Protein AF-A0A839IWH6-F1 (afdb_monomer_lite)

Foldseek 3Di:
DLVLLVVLQVCLVVVPPCNVVSLVVLVCVQQDPDDDDPNSNVSSVVSVVSNQVSVAACWFWKWKAKPNDIDIDTDSGVDDDDDDDDDPDDMDMDMDTPDPDDDDDHDDDDDDDPPPPDDDDDDPDDDDDFDAAPVRHTDDPVDDDPPGHD

Sequence (150 aa):
DRNRAMALETMVLTKNSKTRELAETIAKDLSSNRWMSTQTTAYSLLAMAKLVNANGGKALHLNYTINGKTESITTKNAIAQRDLNIADGVNRLVLKNTKDNVVYVRFLNSGKLPLGKELAEQRGLSVSVQYKDLQGNTIDISKLMQGQDF

Radius of gyration: 23.61 Å; chains: 1; bounding box: 55×39×64 Å

pLDDT: mean 84.64, std 7.54, range [63.72, 93.75]

Secondary structure (DSSP, 8-state):
-HHHHHHHHHHHHHT-TTHHHHHHHHHHHHHSS----HHHHHHHHHHHHHHHHHH--PPEEEEEEETTEEEEEEESSS-------PPSS---EEEEE-SSS----------PPPTT------SS-------B-TTS-B--GGGPPTT---

Organism: NCBI:txid2760088

Structure (mmCIF, N/CA/C/O backbone):
data_AF-A0A839IWH6-F1
#
_entry.id   AF-A0A839IWH6-F1
#
loop_
_atom_site.group_PDB
_atom_site.id
_atom_site.type_symbol
_atom_site.label_atom_id
_atom_site.label_alt_id
_atom_site.label_comp_id
_atom_site.label_asym_id
_atom_site.label_entity_id
_atom_site.label_seq_id
_atom_site.pdbx_PDB_ins_code
_atom_site.Cartn_x
_atom_site.Cartn_y
_atom_site.Cartn_z
_atom_site.occupancy
_atom_site.B_iso_or_equiv
_atom_site.auth_seq_id
_atom_site.auth_comp_id
_atom_site.auth_asym_id
_atom_site.auth_atom_id
_atom_site.pdbx_PDB_model_num
ATOM 1 N N . ASP A 1 1 ? 3.558 -10.850 9.165 1.00 67.81 1 ASP A N 1
ATOM 2 C CA . ASP A 1 1 ? 4.264 -10.236 8.014 1.00 67.81 1 ASP A CA 1
ATOM 3 C C . ASP A 1 1 ? 5.569 -9.520 8.348 1.00 67.81 1 ASP A C 1
ATOM 5 O O . ASP A 1 1 ? 6.444 -9.495 7.495 1.00 67.81 1 ASP A O 1
ATOM 9 N N . ARG A 1 2 ? 5.811 -9.075 9.595 1.00 81.12 2 ARG A N 1
ATOM 10 C CA . ARG A 1 2 ? 7.126 -8.525 10.000 1.00 81.12 2 ARG A CA 1
ATOM 11 C C . ARG A 1 2 ? 8.309 -9.446 9.667 1.00 81.12 2 ARG A C 1
ATOM 13 O O . ARG A 1 2 ? 9.269 -9.011 9.045 1.00 81.12 2 ARG A O 1
ATOM 20 N N . ASN A 1 3 ? 8.223 -10.726 10.035 1.00 88.69 3 ASN A N 1
ATOM 21 C CA . ASN A 1 3 ? 9.298 -11.691 9.769 1.00 88.69 3 ASN A CA 1
ATOM 22 C C . ASN A 1 3 ? 9.504 -11.922 8.266 1.00 88.69 3 ASN A C 1
ATOM 24 O O . ASN A 1 3 ? 10.631 -12.124 7.834 1.00 88.69 3 ASN A O 1
ATOM 28 N N . ARG A 1 4 ? 8.431 -11.842 7.466 1.00 88.94 4 ARG A N 1
ATOM 29 C CA . ARG A 1 4 ? 8.514 -11.910 6.001 1.00 88.94 4 ARG A CA 1
ATOM 30 C C . ARG A 1 4 ? 9.248 -10.691 5.445 1.00 88.94 4 ARG A C 1
ATOM 32 O O . ARG A 1 4 ? 10.119 -10.858 4.606 1.00 88.94 4 ARG A O 1
ATOM 39 N N . ALA A 1 5 ? 8.955 -9.491 5.945 1.00 89.06 5 ALA A N 1
ATOM 40 C CA . ALA A 1 5 ? 9.670 -8.279 5.552 1.00 89.06 5 ALA A CA 1
ATOM 41 C C . ALA A 1 5 ? 11.164 -8.332 5.919 1.00 89.06 5 ALA A C 1
ATOM 43 O O . ALA A 1 5 ? 12.011 -8.012 5.090 1.00 89.06 5 ALA A O 1
ATOM 44 N N . MET A 1 6 ? 11.496 -8.816 7.119 1.00 90.50 6 MET A N 1
ATOM 45 C CA . MET A 1 6 ? 12.889 -9.027 7.537 1.00 90.50 6 MET A CA 1
ATOM 46 C C . MET A 1 6 ? 13.593 -10.080 6.670 1.00 90.50 6 MET A C 1
ATOM 48 O O . MET A 1 6 ? 14.714 -9.863 6.223 1.00 90.50 6 MET A O 1
ATOM 52 N N . ALA A 1 7 ? 12.920 -11.193 6.368 1.00 92.44 7 ALA A N 1
ATOM 53 C CA . ALA A 1 7 ? 13.453 -12.208 5.466 1.00 92.44 7 ALA A CA 1
ATOM 54 C C . ALA A 1 7 ? 13.675 -11.650 4.052 1.00 92.44 7 ALA A C 1
ATOM 56 O O . ALA A 1 7 ? 14.709 -11.931 3.451 1.00 92.44 7 ALA A O 1
ATOM 57 N N . LEU A 1 8 ? 12.752 -10.827 3.540 1.00 92.31 8 LEU A N 1
ATOM 58 C CA . LEU A 1 8 ? 12.898 -10.174 2.240 1.00 92.31 8 LEU A CA 1
ATOM 59 C C . LEU A 1 8 ? 14.149 -9.296 2.205 1.00 92.31 8 LEU A C 1
ATOM 61 O O . LEU A 1 8 ? 14.916 -9.380 1.252 1.00 92.31 8 LEU A O 1
ATOM 65 N N . GLU A 1 9 ? 14.387 -8.498 3.244 1.00 90.25 9 GLU A N 1
ATOM 66 C CA . GLU A 1 9 ? 15.590 -7.672 3.350 1.00 90.25 9 GLU A CA 1
ATOM 67 C C . GLU A 1 9 ? 16.876 -8.508 3.245 1.00 90.25 9 GLU A C 1
ATOM 69 O O . GLU A 1 9 ? 17.760 -8.189 2.448 1.00 90.25 9 GLU A O 1
ATOM 74 N N . THR A 1 10 ? 16.967 -9.616 3.984 1.00 91.44 10 THR A N 1
ATOM 75 C CA . THR A 1 10 ? 18.115 -10.531 3.899 1.00 91.44 10 THR A CA 1
ATOM 76 C C . THR A 1 10 ? 18.226 -11.188 2.521 1.00 91.44 10 THR A C 1
ATOM 78 O O . THR A 1 10 ? 19.323 -11.338 1.980 1.00 91.44 10 THR A O 1
ATOM 81 N N . MET A 1 11 ? 17.100 -11.569 1.920 1.00 92.19 11 MET A N 1
ATOM 82 C CA . MET A 1 11 ? 17.056 -12.173 0.587 1.00 92.19 11 MET A CA 1
ATOM 83 C C . MET A 1 11 ? 17.533 -11.206 -0.503 1.00 92.19 11 MET A C 1
ATOM 85 O O . MET A 1 11 ? 18.257 -11.631 -1.403 1.00 92.19 11 MET A O 1
ATOM 89 N N . VAL A 1 12 ? 17.213 -9.912 -0.382 1.00 90.56 12 VAL A N 1
ATOM 90 C CA . VAL A 1 12 ? 17.728 -8.858 -1.271 1.00 90.56 12 VAL A CA 1
ATOM 91 C C . VAL A 1 12 ? 19.252 -8.791 -1.192 1.00 90.56 12 VAL A C 1
ATOM 93 O O . VAL A 1 12 ? 19.919 -8.801 -2.225 1.00 90.56 12 VAL A O 1
ATOM 96 N N . LEU A 1 13 ? 19.812 -8.776 0.022 1.00 89.50 13 LEU A N 1
ATOM 97 C CA . LEU A 1 13 ? 21.264 -8.709 0.232 1.00 89.50 13 LEU A CA 1
ATOM 98 C C . LEU A 1 13 ? 21.991 -9.957 -0.288 1.00 89.50 13 LEU A C 1
ATOM 100 O O . LEU A 1 13 ? 23.079 -9.858 -0.847 1.00 89.50 13 LEU A O 1
ATOM 104 N N . THR A 1 14 ? 21.376 -11.129 -0.133 1.00 92.56 14 THR A N 1
ATOM 105 C CA . THR A 1 14 ? 21.953 -12.423 -0.537 1.00 92.56 14 THR A CA 1
ATOM 106 C C . THR A 1 14 ? 21.632 -12.820 -1.981 1.00 92.56 14 THR A C 1
ATOM 108 O O . THR A 1 14 ? 22.050 -13.889 -2.419 1.00 92.56 14 THR A O 1
ATOM 111 N N . LYS A 1 15 ? 20.906 -11.979 -2.736 1.00 88.25 15 LYS A N 1
ATOM 112 C CA . LYS A 1 15 ? 20.451 -12.244 -4.117 1.00 88.25 15 LYS A CA 1
ATOM 113 C C . LYS A 1 15 ? 19.691 -13.571 -4.256 1.00 88.25 15 LYS A C 1
ATOM 115 O O . LYS A 1 15 ? 19.833 -14.292 -5.242 1.00 88.25 15 LYS A O 1
ATOM 120 N N . ASN A 1 16 ? 18.871 -13.901 -3.261 1.00 91.50 16 ASN A N 1
ATOM 121 C CA . ASN A 1 16 ? 18.115 -15.148 -3.246 1.00 91.50 16 ASN A CA 1
ATOM 122 C C . ASN A 1 16 ? 17.056 -15.169 -4.369 1.00 91.50 16 ASN A C 1
ATOM 124 O O . ASN A 1 16 ? 16.341 -14.186 -4.571 1.00 91.50 16 ASN A O 1
ATOM 128 N N . SER A 1 17 ? 16.889 -16.293 -5.070 1.00 88.19 17 SER A N 1
ATOM 129 C CA . SER A 1 17 ? 15.913 -16.422 -6.166 1.00 88.19 17 SER A CA 1
ATOM 130 C C . SER A 1 17 ? 14.451 -16.283 -5.715 1.0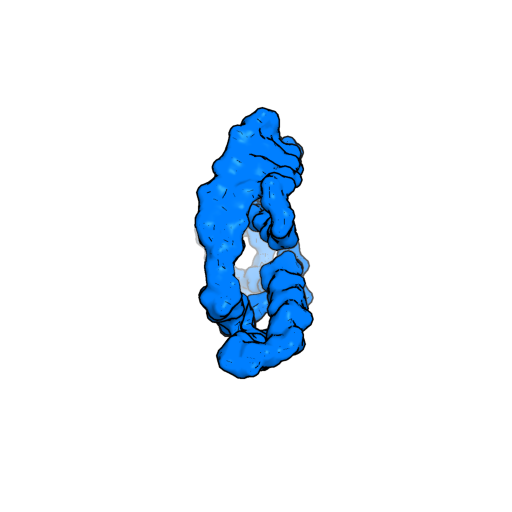0 88.19 17 SER A C 1
ATOM 132 O O . SER A 1 17 ? 13.612 -15.820 -6.487 1.00 88.19 17 SER A O 1
ATOM 134 N N . LYS A 1 18 ? 14.141 -16.592 -4.447 1.00 91.56 18 LYS A N 1
ATOM 135 C CA . LYS A 1 18 ? 12.793 -16.470 -3.857 1.00 91.56 18 LYS A CA 1
ATOM 136 C C . LYS A 1 18 ? 12.404 -15.038 -3.480 1.00 91.56 18 LYS A C 1
ATOM 138 O O . LYS A 1 18 ? 11.267 -14.796 -3.078 1.00 91.56 18 LYS A O 1
ATOM 143 N N . THR A 1 19 ? 13.316 -14.074 -3.638 1.00 91.25 19 THR A N 1
ATOM 144 C CA . THR A 1 19 ? 13.078 -12.654 -3.326 1.00 91.25 19 THR A CA 1
ATOM 145 C C . THR A 1 19 ? 11.810 -12.131 -3.998 1.00 91.25 19 THR A C 1
ATOM 147 O O . THR A 1 19 ? 11.019 -11.427 -3.374 1.00 91.25 19 THR A O 1
ATOM 150 N N . ARG A 1 20 ? 11.592 -12.500 -5.267 1.00 87.94 20 ARG A N 1
ATOM 151 C CA . ARG A 1 20 ? 10.441 -12.036 -6.046 1.00 87.94 20 ARG A CA 1
ATOM 152 C C . ARG A 1 20 ? 9.110 -12.512 -5.460 1.00 87.94 20 ARG A C 1
ATOM 154 O O . ARG A 1 20 ? 8.214 -11.700 -5.264 1.00 87.94 20 ARG A O 1
ATOM 161 N N . GLU A 1 21 ? 8.995 -13.801 -5.165 1.00 91.69 21 GLU A N 1
ATOM 162 C CA . GLU A 1 21 ? 7.771 -14.412 -4.630 1.00 91.69 21 GLU A CA 1
ATOM 163 C C . GLU A 1 21 ? 7.380 -13.793 -3.277 1.00 91.69 21 GLU A C 1
ATOM 165 O O . GLU A 1 21 ? 6.220 -13.443 -3.029 1.00 91.69 21 GLU A O 1
ATOM 170 N N . LEU A 1 22 ? 8.373 -13.588 -2.407 1.00 92.62 22 LEU A N 1
ATOM 171 C CA . LEU A 1 22 ? 8.150 -12.978 -1.101 1.00 92.62 22 LEU A CA 1
ATOM 172 C C . LEU A 1 22 ? 7.757 -11.498 -1.218 1.00 92.62 22 LEU A C 1
ATOM 174 O O . LEU A 1 22 ? 6.864 -11.045 -0.499 1.00 92.62 22 LEU A O 1
ATOM 178 N N . ALA A 1 23 ? 8.371 -10.762 -2.148 1.00 90.81 23 ALA A N 1
ATOM 179 C CA . ALA A 1 23 ? 8.013 -9.377 -2.437 1.00 90.81 23 ALA A CA 1
ATOM 180 C C . ALA A 1 23 ? 6.583 -9.247 -2.977 1.00 90.81 23 ALA A C 1
ATOM 182 O O . ALA A 1 23 ? 5.846 -8.363 -2.545 1.00 90.81 23 ALA A O 1
ATOM 183 N N . GLU A 1 24 ? 6.157 -10.146 -3.869 1.00 90.44 24 GLU A N 1
ATOM 184 C CA . GLU A 1 24 ? 4.780 -10.177 -4.377 1.00 90.44 24 GLU A CA 1
ATOM 185 C C . GLU A 1 24 ? 3.769 -10.456 -3.255 1.00 90.44 24 GLU A C 1
ATOM 187 O O . GLU A 1 24 ? 2.710 -9.829 -3.210 1.00 90.44 24 GLU A O 1
ATOM 192 N N . THR A 1 25 ? 4.109 -11.336 -2.309 1.00 91.75 25 THR A N 1
ATOM 193 C CA . THR A 1 25 ? 3.272 -11.606 -1.128 1.00 91.75 25 THR A CA 1
ATOM 194 C C . THR A 1 25 ? 3.128 -10.362 -0.248 1.00 91.75 25 THR A C 1
ATOM 196 O O . THR A 1 25 ? 2.015 -9.951 0.069 1.00 91.75 25 THR A O 1
ATOM 199 N N . ILE A 1 26 ? 4.245 -9.710 0.090 1.00 90.50 26 ILE A N 1
ATOM 200 C CA . ILE A 1 26 ? 4.240 -8.495 0.918 1.00 90.50 26 ILE A CA 1
ATOM 201 C C . ILE A 1 26 ? 3.498 -7.346 0.216 1.00 90.50 26 ILE A C 1
ATOM 203 O O . ILE A 1 26 ? 2.762 -6.600 0.860 1.00 90.50 26 ILE A O 1
ATOM 207 N N . ALA A 1 27 ? 3.645 -7.208 -1.105 1.00 88.75 27 ALA A N 1
ATOM 208 C CA . ALA A 1 27 ? 2.928 -6.202 -1.886 1.00 88.75 27 ALA A CA 1
ATOM 209 C C . ALA A 1 27 ? 1.407 -6.434 -1.886 1.00 88.75 27 ALA A C 1
ATOM 211 O O . ALA A 1 27 ? 0.639 -5.473 -1.787 1.00 88.75 27 ALA A O 1
ATOM 212 N N . LYS A 1 28 ? 0.960 -7.696 -1.955 1.00 88.56 28 LYS A N 1
ATOM 213 C CA . LYS A 1 28 ? -0.460 -8.055 -1.812 1.00 88.56 28 LYS A CA 1
ATOM 214 C C . LYS A 1 28 ? -0.989 -7.685 -0.429 1.00 88.56 28 LYS A C 1
ATOM 216 O O . LYS A 1 28 ? -2.029 -7.044 -0.344 1.00 88.56 28 LYS A O 1
ATOM 221 N N . ASP A 1 29 ? -0.249 -7.993 0.635 1.00 89.25 29 ASP A N 1
ATOM 222 C CA . ASP A 1 29 ? -0.655 -7.623 1.996 1.00 89.25 29 ASP A CA 1
ATOM 223 C C . ASP A 1 29 ? -0.778 -6.098 2.154 1.00 89.25 29 ASP A C 1
ATOM 225 O O . ASP A 1 29 ? -1.815 -5.610 2.600 1.00 89.25 29 ASP A O 1
ATOM 229 N N . LEU A 1 30 ? 0.228 -5.340 1.694 1.00 87.50 30 LEU A N 1
ATOM 230 C CA . LEU A 1 30 ? 0.262 -3.869 1.744 1.00 87.50 30 LEU A CA 1
ATOM 231 C C . LEU A 1 30 ? -0.844 -3.181 0.927 1.00 87.50 30 LEU A C 1
ATOM 233 O O . LEU A 1 30 ? -1.161 -2.017 1.192 1.00 87.50 30 LEU A O 1
ATOM 237 N N . SER A 1 31 ? -1.371 -3.852 -0.099 1.00 85.12 31 SER A N 1
ATOM 238 C CA . SER A 1 31 ? -2.449 -3.346 -0.961 1.00 85.12 31 SER A CA 1
ATOM 239 C C . SER A 1 31 ? -3.836 -3.844 -0.555 1.00 85.12 31 SER A C 1
ATOM 241 O O . SER A 1 31 ? -4.828 -3.371 -1.105 1.00 85.12 31 SER A O 1
ATOM 243 N N . SER A 1 32 ? -3.916 -4.763 0.406 1.00 85.31 32 SER A N 1
ATOM 244 C CA . SER A 1 32 ? -5.177 -5.319 0.889 1.00 85.31 32 SER A CA 1
ATOM 245 C C . SER A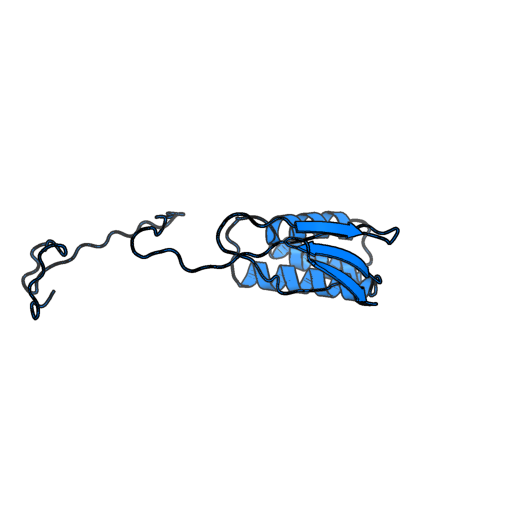 1 32 ? -5.885 -4.398 1.890 1.00 85.31 32 SER A C 1
ATOM 247 O O . SER A 1 32 ? -5.277 -3.520 2.498 1.00 85.31 32 SER A O 1
ATOM 249 N N . ASN A 1 33 ? -7.170 -4.670 2.137 1.00 79.44 33 ASN A N 1
ATOM 250 C CA . ASN A 1 33 ? -7.955 -4.031 3.205 1.00 79.44 33 ASN A CA 1
ATOM 251 C C . ASN A 1 33 ? -7.676 -4.634 4.596 1.00 79.44 33 ASN A C 1
ATOM 253 O O . ASN A 1 33 ? -8.442 -4.433 5.541 1.00 79.44 33 ASN A O 1
ATOM 257 N N . ARG A 1 34 ? -6.622 -5.444 4.741 1.00 81.06 34 ARG A N 1
ATOM 258 C CA . ARG A 1 34 ? -6.268 -6.050 6.021 1.00 81.06 34 ARG A CA 1
ATOM 259 C C . ARG A 1 34 ? -5.575 -5.014 6.898 1.00 81.06 34 ARG A C 1
ATOM 261 O O . ARG A 1 34 ? -4.589 -4.407 6.494 1.00 81.06 34 ARG A O 1
ATOM 268 N N . TRP A 1 35 ? -6.046 -4.876 8.135 1.00 80.75 35 TRP A N 1
ATOM 269 C CA . TRP A 1 35 ? -5.366 -4.057 9.132 1.00 80.75 35 TRP A CA 1
ATOM 270 C C . TRP A 1 35 ? -3.936 -4.564 9.380 1.00 80.75 35 TRP A C 1
ATOM 272 O O . TRP A 1 35 ? -3.727 -5.737 9.703 1.00 80.75 35 TRP A O 1
ATOM 282 N N . MET A 1 36 ? -2.958 -3.666 9.256 1.00 84.81 36 MET A N 1
ATOM 283 C CA . MET A 1 36 ? -1.545 -3.917 9.541 1.00 84.81 36 MET A CA 1
ATOM 284 C C . MET A 1 36 ? -1.093 -3.006 10.682 1.00 84.81 36 MET A C 1
ATOM 286 O O . MET A 1 36 ? -1.390 -1.814 10.690 1.00 84.81 36 MET A O 1
ATOM 290 N N . SER A 1 37 ? -0.342 -3.549 11.645 1.00 87.88 37 SER A N 1
ATOM 291 C CA . SER A 1 37 ? 0.264 -2.719 12.693 1.00 87.88 37 SER A CA 1
ATOM 292 C C . SER A 1 37 ? 1.320 -1.777 12.109 1.00 87.88 37 SER A C 1
ATOM 294 O O . SER A 1 37 ? 1.986 -2.129 11.134 1.00 87.88 37 SER A O 1
ATOM 296 N N . THR A 1 38 ? 1.549 -0.625 12.752 1.00 87.12 38 THR A N 1
ATOM 297 C CA . THR A 1 38 ? 2.550 0.375 12.328 1.00 87.12 38 THR A CA 1
ATOM 298 C C . THR A 1 38 ? 3.917 -0.250 12.057 1.00 87.12 38 THR A C 1
ATOM 300 O O . THR A 1 38 ? 4.530 0.020 11.027 1.00 87.12 38 THR A O 1
ATOM 303 N N . GLN A 1 39 ? 4.367 -1.151 12.938 1.00 87.56 39 GLN A N 1
ATOM 304 C CA . GLN A 1 39 ? 5.630 -1.866 12.757 1.00 87.56 39 GLN A CA 1
ATOM 305 C C . GLN A 1 39 ? 5.610 -2.745 11.504 1.00 87.56 39 GLN A C 1
ATOM 307 O O . GLN A 1 39 ? 6.536 -2.696 10.698 1.00 87.56 39 GLN A O 1
ATOM 312 N N . THR A 1 40 ? 4.557 -3.544 11.316 1.00 87.81 40 THR A N 1
ATOM 313 C CA . THR A 1 40 ? 4.451 -4.451 10.165 1.00 87.81 40 THR A CA 1
ATOM 314 C C . THR A 1 40 ? 4.469 -3.671 8.855 1.00 87.81 40 THR A C 1
ATOM 316 O O . THR A 1 40 ? 5.196 -4.046 7.934 1.00 87.81 40 THR A O 1
ATOM 319 N N . THR A 1 41 ? 3.726 -2.566 8.791 1.00 89.06 41 THR A N 1
ATOM 320 C CA . THR A 1 41 ? 3.697 -1.666 7.636 1.00 89.06 41 THR A CA 1
ATOM 321 C C . THR A 1 41 ? 5.074 -1.058 7.373 1.00 89.06 41 THR A C 1
ATOM 323 O O . THR A 1 41 ? 5.573 -1.154 6.254 1.00 89.06 41 THR A O 1
ATOM 326 N N . ALA A 1 42 ? 5.731 -0.508 8.400 1.00 87.25 42 ALA A N 1
ATOM 327 C CA . ALA A 1 42 ? 7.039 0.132 8.266 1.00 87.25 42 ALA A CA 1
ATOM 328 C C . ALA A 1 42 ? 8.122 -0.834 7.755 1.00 87.25 42 ALA A C 1
ATOM 330 O O . ALA A 1 42 ? 8.805 -0.527 6.778 1.00 87.25 42 ALA A O 1
ATOM 331 N N . TYR A 1 43 ? 8.244 -2.025 8.354 1.00 91.44 43 TYR A N 1
ATOM 332 C CA . TYR A 1 43 ? 9.228 -3.022 7.912 1.00 91.44 43 TYR A CA 1
ATOM 333 C C . TYR A 1 43 ? 8.954 -3.510 6.488 1.00 91.44 43 TYR A C 1
ATOM 335 O O . TYR A 1 43 ? 9.885 -3.669 5.701 1.00 91.44 43 TYR A O 1
ATOM 343 N N . SER A 1 44 ? 7.682 -3.715 6.136 1.00 91.00 44 SER A N 1
ATOM 344 C CA . SER A 1 44 ? 7.291 -4.147 4.790 1.00 91.00 44 SER A CA 1
ATOM 345 C C . SER A 1 44 ? 7.663 -3.103 3.735 1.00 91.00 44 SER A C 1
ATOM 347 O O . SER A 1 44 ? 8.262 -3.443 2.717 1.00 91.00 44 SER A O 1
ATOM 349 N N . LEU A 1 45 ? 7.376 -1.823 3.997 1.00 90.12 45 LEU A N 1
ATOM 350 C CA . LEU A 1 45 ? 7.748 -0.721 3.108 1.00 90.12 45 LEU A CA 1
ATOM 351 C C . LEU A 1 45 ? 9.270 -0.581 2.975 1.00 90.12 45 LEU A C 1
ATOM 353 O O . LEU A 1 45 ? 9.770 -0.422 1.862 1.00 90.12 45 LEU A O 1
ATOM 357 N N . LEU A 1 46 ? 10.010 -0.694 4.082 1.00 90.56 46 LEU A N 1
ATOM 358 C CA . LEU A 1 46 ? 11.470 -0.614 4.075 1.00 90.56 46 LEU A CA 1
ATOM 359 C C . LEU A 1 46 ? 12.104 -1.732 3.236 1.00 90.56 46 LEU A C 1
ATOM 361 O O . LEU A 1 46 ? 12.979 -1.464 2.413 1.00 90.56 46 LEU A O 1
ATOM 365 N N . ALA A 1 47 ? 11.650 -2.975 3.410 1.00 91.1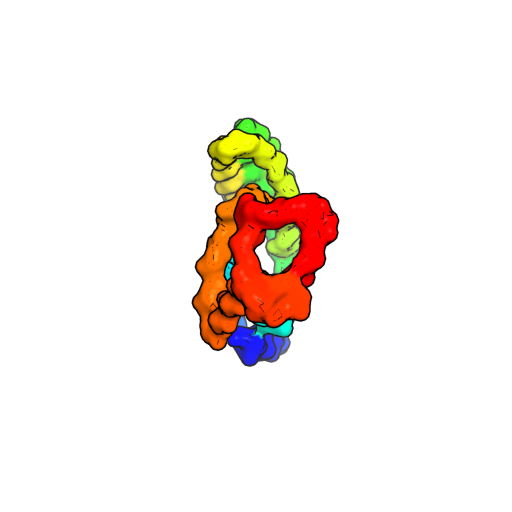9 47 ALA A N 1
ATOM 366 C CA . ALA A 1 47 ? 12.155 -4.114 2.648 1.00 91.19 47 ALA A CA 1
ATOM 367 C C . ALA A 1 47 ? 11.888 -3.954 1.140 1.00 91.19 47 ALA A C 1
ATOM 369 O O . ALA A 1 47 ? 12.776 -4.197 0.320 1.00 91.19 47 ALA A O 1
ATOM 370 N N . MET A 1 48 ? 10.702 -3.458 0.769 1.00 90.00 48 MET A N 1
ATOM 371 C CA . MET A 1 48 ? 10.365 -3.146 -0.624 1.00 90.00 48 MET A CA 1
ATOM 372 C C . MET A 1 48 ? 11.225 -2.007 -1.189 1.00 90.00 48 MET A C 1
ATOM 374 O O . MET A 1 48 ? 11.690 -2.099 -2.324 1.00 90.00 48 MET A O 1
ATOM 378 N N . ALA A 1 49 ? 11.500 -0.960 -0.407 1.00 87.12 49 ALA A N 1
ATOM 379 C CA . ALA A 1 49 ? 12.385 0.128 -0.824 1.00 87.12 49 ALA A CA 1
ATOM 380 C C . ALA A 1 49 ? 13.818 -0.368 -1.082 1.00 87.12 49 ALA A C 1
ATOM 382 O O . ALA A 1 49 ? 14.423 -0.020 -2.098 1.00 87.12 49 ALA A O 1
ATOM 383 N N . LYS A 1 50 ? 14.344 -1.241 -0.211 1.00 88.62 50 LYS A N 1
ATOM 384 C CA . LYS A 1 50 ? 15.657 -1.879 -0.398 1.00 88.62 50 LYS A CA 1
ATOM 385 C C . LYS A 1 50 ? 15.696 -2.750 -1.652 1.00 88.62 50 LYS A C 1
ATOM 387 O O . LYS A 1 50 ? 16.671 -2.682 -2.397 1.00 88.62 50 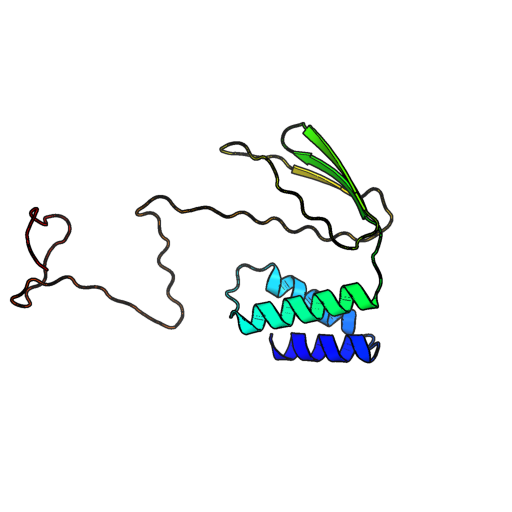LYS A O 1
ATOM 392 N N . LEU A 1 51 ? 14.630 -3.503 -1.927 1.00 87.75 51 LEU A N 1
ATOM 393 C CA . LEU A 1 51 ? 14.495 -4.287 -3.157 1.00 87.75 51 LEU A CA 1
ATOM 394 C C . LEU A 1 51 ? 14.525 -3.409 -4.414 1.00 87.75 51 LEU A C 1
ATOM 396 O O . LEU A 1 51 ? 15.221 -3.731 -5.376 1.00 87.75 51 LEU A O 1
ATOM 400 N N . VAL A 1 52 ? 13.780 -2.301 -4.412 1.00 84.62 52 VAL A N 1
ATOM 401 C CA . VAL A 1 52 ? 13.766 -1.343 -5.527 1.00 84.62 52 VAL A CA 1
ATOM 402 C C . VAL A 1 52 ? 15.154 -0.744 -5.746 1.00 84.62 52 VAL A C 1
ATOM 404 O O . VAL A 1 52 ? 15.610 -0.674 -6.885 1.00 84.62 52 VAL A O 1
ATOM 407 N N . ASN A 1 53 ? 15.842 -0.363 -4.669 1.00 84.19 53 ASN A N 1
ATOM 408 C CA . ASN A 1 53 ? 17.189 0.191 -4.753 1.00 84.19 53 ASN A CA 1
ATOM 409 C C . ASN A 1 53 ? 18.197 -0.830 -5.314 1.00 84.19 53 ASN A C 1
ATOM 411 O O . ASN A 1 53 ? 18.967 -0.507 -6.212 1.00 84.19 53 ASN A O 1
ATOM 415 N N . ALA A 1 54 ? 18.145 -2.082 -4.846 1.00 84.56 54 ALA A N 1
ATOM 416 C CA . ALA A 1 54 ? 19.040 -3.151 -5.295 1.00 84.56 54 ALA A CA 1
ATOM 417 C C . ALA A 1 54 ? 18.837 -3.546 -6.769 1.00 84.56 54 ALA A C 1
ATOM 419 O O . ALA A 1 54 ? 19.796 -3.907 -7.447 1.00 84.56 54 ALA A O 1
ATOM 420 N N . ASN A 1 55 ? 17.602 -3.468 -7.273 1.00 78.00 55 ASN A N 1
ATOM 421 C CA . ASN A 1 55 ? 17.273 -3.809 -8.661 1.00 78.00 55 ASN A CA 1
ATOM 422 C C . ASN A 1 55 ? 17.472 -2.647 -9.651 1.00 78.00 55 ASN A C 1
ATOM 424 O O . ASN A 1 55 ? 17.366 -2.862 -10.860 1.00 78.00 55 ASN A O 1
ATOM 428 N N . GLY A 1 56 ? 17.742 -1.435 -9.156 1.00 67.25 56 GLY A N 1
ATOM 429 C CA . GLY A 1 56 ? 17.874 -0.226 -9.962 1.00 67.25 56 GLY A CA 1
ATOM 430 C C . GLY A 1 56 ? 16.533 0.335 -10.455 1.00 67.25 56 GLY A C 1
ATOM 431 O O . GLY A 1 56 ? 15.553 -0.381 -10.680 1.00 67.25 56 GLY A O 1
ATOM 432 N N . GLY A 1 57 ? 16.486 1.659 -10.629 1.00 64.06 57 GLY A N 1
ATOM 433 C CA . GLY A 1 57 ? 15.321 2.369 -11.156 1.00 64.06 57 GLY A CA 1
ATOM 434 C C . GLY A 1 57 ? 14.954 1.880 -12.557 1.00 64.06 57 GLY A C 1
ATOM 435 O O . GLY A 1 57 ? 15.678 2.126 -13.519 1.00 64.06 57 GLY A O 1
ATOM 436 N N . LYS A 1 58 ? 13.821 1.182 -12.691 1.00 71.62 58 LYS A N 1
ATOM 437 C CA . LYS A 1 58 ? 13.262 0.839 -14.002 1.00 71.62 58 LYS A CA 1
ATOM 438 C C . LYS A 1 58 ? 12.491 2.038 -14.524 1.00 71.62 58 LYS A C 1
ATOM 440 O O . LYS A 1 58 ? 11.494 2.430 -13.930 1.00 71.62 58 LYS A O 1
ATOM 445 N N . ALA A 1 59 ? 12.951 2.601 -15.635 1.00 81.88 59 ALA A N 1
ATOM 446 C CA . ALA A 1 59 ? 12.308 3.756 -16.236 1.00 81.88 59 ALA A CA 1
ATOM 447 C C . ALA A 1 59 ? 10.843 3.460 -16.603 1.00 81.88 59 ALA A C 1
ATOM 449 O O . ALA A 1 59 ? 10.565 2.497 -17.319 1.00 81.88 59 ALA A O 1
ATOM 450 N N . LEU A 1 60 ? 9.931 4.323 -16.166 1.00 87.19 60 LEU A N 1
ATOM 451 C CA . LEU A 1 60 ? 8.502 4.255 -16.450 1.00 87.19 60 LEU A CA 1
ATOM 452 C C . LEU A 1 60 ? 8.148 5.205 -17.597 1.00 87.19 60 LEU A C 1
ATOM 454 O O . LEU A 1 60 ? 8.651 6.329 -17.654 1.00 87.19 60 LEU A O 1
ATOM 458 N N . HIS A 1 61 ? 7.274 4.747 -18.493 1.00 91.88 61 HIS A N 1
ATOM 459 C CA . HIS A 1 61 ? 6.609 5.595 -19.478 1.00 91.88 61 HIS A CA 1
ATOM 460 C C . HIS A 1 61 ? 5.136 5.186 -19.554 1.00 91.88 61 HIS A C 1
ATOM 462 O O . HIS A 1 61 ? 4.794 4.133 -20.093 1.00 91.88 61 HIS A O 1
ATOM 468 N N . LEU A 1 62 ? 4.281 5.995 -18.937 1.00 92.00 62 LEU A N 1
ATOM 469 C CA . LEU A 1 62 ? 2.860 5.716 -18.759 1.00 92.00 62 LEU A CA 1
ATOM 470 C C . LEU A 1 62 ? 2.047 6.893 -19.269 1.00 92.00 62 LEU A C 1
ATOM 472 O O . LEU A 1 62 ? 2.405 8.038 -19.015 1.00 92.00 62 LEU A O 1
ATOM 476 N N . ASN A 1 63 ? 0.917 6.616 -19.903 1.00 93.69 63 ASN A N 1
ATOM 477 C CA . ASN A 1 63 ? -0.099 7.625 -20.163 1.00 93.69 63 ASN A CA 1
ATOM 478 C C . ASN A 1 63 ? -1.327 7.286 -19.331 1.00 93.69 63 ASN A C 1
ATOM 480 O O . ASN A 1 63 ? -1.773 6.137 -19.343 1.00 93.69 63 ASN A O 1
ATOM 484 N N . TYR A 1 64 ? -1.873 8.266 -18.620 1.00 93.50 64 TYR A N 1
ATOM 485 C CA . TYR A 1 64 ? -3.137 8.102 -17.920 1.00 93.50 64 TYR A CA 1
ATOM 486 C C . TYR A 1 64 ? -4.135 9.160 -18.370 1.00 93.50 64 TYR A C 1
ATOM 488 O O . TYR A 1 64 ? -3.773 10.307 -18.612 1.00 93.50 64 TYR A O 1
ATOM 496 N N . THR A 1 65 ? -5.396 8.764 -18.489 1.00 93.50 65 THR A N 1
ATOM 497 C CA . THR A 1 65 ? -6.508 9.642 -18.838 1.00 93.50 65 THR A CA 1
ATOM 498 C C . THR A 1 65 ? -7.512 9.616 -17.704 1.00 93.50 65 THR A C 1
ATOM 500 O O . THR A 1 65 ? -8.095 8.564 -17.441 1.00 93.50 65 THR A O 1
ATOM 503 N N . ILE A 1 66 ? -7.731 10.759 -17.059 1.00 91.94 66 ILE A N 1
ATOM 504 C CA . ILE A 1 66 ? -8.760 10.942 -16.036 1.00 91.94 66 ILE A CA 1
ATOM 505 C C . ILE A 1 66 ? -9.809 11.925 -16.541 1.00 91.94 66 ILE A C 1
ATOM 507 O O . ILE A 1 66 ? -9.479 13.031 -16.962 1.00 91.94 66 ILE A O 1
ATOM 511 N N . ASN A 1 67 ? -11.074 11.500 -16.557 1.00 90.31 67 ASN A N 1
ATOM 512 C CA . ASN A 1 67 ? -12.215 12.337 -16.956 1.00 90.31 67 ASN A CA 1
ATOM 513 C C . ASN A 1 67 ? -11.998 13.087 -18.292 1.00 90.31 67 ASN A C 1
ATOM 515 O O . ASN A 1 67 ? -12.375 14.242 -18.450 1.00 90.31 67 ASN A O 1
ATOM 519 N N . GLY A 1 68 ? -11.345 12.428 -19.257 1.00 88.62 68 GLY A N 1
ATOM 520 C CA . GLY A 1 68 ? -11.046 12.978 -20.586 1.00 88.62 68 GLY A CA 1
ATOM 521 C C . GLY A 1 68 ? -9.714 13.731 -20.702 1.00 88.62 68 GLY A C 1
ATOM 522 O O . GLY A 1 68 ? -9.205 13.870 -21.812 1.00 88.62 68 GLY A O 1
ATOM 523 N N . LYS A 1 69 ? -9.086 14.136 -19.591 1.00 90.25 69 LYS A N 1
ATOM 524 C CA . LYS A 1 69 ? -7.761 14.769 -19.602 1.00 90.25 69 LYS A CA 1
ATOM 525 C C . LYS A 1 69 ? -6.666 13.709 -19.560 1.00 90.25 69 LYS A C 1
ATOM 527 O O . LYS A 1 69 ? -6.642 12.881 -18.654 1.00 90.25 69 LYS A O 1
ATOM 532 N N . THR A 1 70 ? -5.758 13.743 -20.534 1.00 93.56 70 THR A N 1
ATOM 533 C CA . THR A 1 70 ? -4.629 12.805 -20.625 1.00 93.56 70 THR A CA 1
ATOM 534 C C . THR A 1 70 ? -3.338 13.461 -20.166 1.00 93.56 70 THR A C 1
ATOM 536 O O . THR A 1 70 ? -3.032 14.579 -20.569 1.00 93.56 70 THR A O 1
ATOM 539 N N . GLU A 1 71 ? -2.562 12.742 -19.365 1.00 93.00 71 GLU A N 1
ATOM 540 C CA . GLU A 1 71 ? -1.242 13.146 -18.903 1.00 93.00 71 GLU A CA 1
ATOM 541 C C . GLU A 1 71 ? -0.238 12.004 -19.085 1.00 93.00 71 GLU A C 1
ATOM 543 O O . GLU A 1 71 ? -0.586 10.820 -19.054 1.00 93.00 71 GLU A O 1
ATOM 548 N N . SER A 1 72 ? 1.027 12.372 -19.291 1.00 93.56 72 SER A N 1
ATOM 549 C CA . SER A 1 72 ? 2.120 11.421 -19.477 1.00 93.56 72 SER A CA 1
ATOM 550 C C . SER A 1 72 ? 3.088 11.463 -18.300 1.00 93.56 72 SER A C 1
ATOM 552 O O . SER A 1 72 ? 3.455 12.524 -17.794 1.00 93.56 72 SER A O 1
ATOM 554 N N . ILE A 1 73 ? 3.518 10.285 -17.864 1.00 92.31 73 ILE A N 1
ATOM 555 C CA . ILE A 1 73 ? 4.506 10.076 -16.815 1.00 92.31 73 ILE A CA 1
ATOM 556 C C . ILE A 1 73 ? 5.724 9.438 -17.468 1.00 92.31 73 ILE A C 1
ATOM 558 O O . ILE A 1 73 ? 5.717 8.247 -17.773 1.00 92.31 73 ILE A O 1
ATOM 562 N N . THR A 1 74 ? 6.788 10.222 -17.615 1.00 91.69 74 THR A N 1
ATOM 563 C CA . THR A 1 74 ? 8.107 9.732 -18.022 1.00 91.69 74 THR A CA 1
ATOM 564 C C . THR A 1 74 ? 9.085 9.936 -16.877 1.00 91.69 74 THR A C 1
ATOM 566 O O . THR A 1 74 ? 9.304 11.061 -16.435 1.00 91.69 74 THR A O 1
ATOM 569 N N . THR A 1 75 ? 9.669 8.855 -16.364 1.00 88.38 75 THR A N 1
ATOM 570 C CA . THR A 1 75 ? 10.667 8.930 -15.289 1.00 88.38 75 THR A CA 1
ATOM 571 C C . THR A 1 75 ? 11.683 7.801 -15.392 1.00 88.38 75 THR A C 1
ATOM 573 O O . THR A 1 75 ? 11.384 6.726 -15.904 1.00 88.38 75 THR A O 1
ATOM 576 N N . LYS A 1 76 ? 12.899 8.039 -14.893 1.00 85.06 76 LYS A N 1
ATOM 577 C CA . LYS A 1 76 ? 13.924 6.998 -14.711 1.00 85.06 76 LYS A CA 1
ATOM 578 C C . LYS A 1 76 ? 13.743 6.230 -13.392 1.00 85.06 76 LYS A C 1
ATOM 580 O O . LYS A 1 76 ? 14.358 5.187 -13.205 1.00 85.06 76 LYS A O 1
ATOM 585 N N . ASN A 1 77 ? 12.888 6.726 -12.499 1.00 83.69 77 ASN A N 1
ATOM 586 C CA . ASN A 1 77 ? 12.616 6.106 -11.207 1.00 83.69 77 ASN A CA 1
ATOM 587 C C . ASN A 1 77 ? 11.659 4.920 -11.360 1.00 83.69 77 ASN A C 1
ATOM 589 O O . ASN A 1 77 ? 10.770 4.939 -12.206 1.00 83.69 77 ASN A O 1
ATOM 593 N N . ALA A 1 78 ? 11.789 3.932 -10.473 1.00 80.94 78 ALA A N 1
ATOM 594 C CA . ALA A 1 78 ? 10.900 2.767 -10.427 1.00 80.94 78 ALA A CA 1
ATOM 595 C C . ALA A 1 78 ? 9.491 3.077 -9.883 1.00 80.94 78 ALA A C 1
ATOM 597 O O . ALA A 1 78 ? 8.618 2.213 -9.922 1.00 80.94 78 ALA A O 1
ATOM 598 N N . ILE A 1 79 ? 9.279 4.278 -9.338 1.00 83.62 79 ILE A N 1
ATOM 599 C CA . ILE A 1 79 ? 8.029 4.708 -8.707 1.00 83.62 79 ILE A CA 1
ATOM 600 C C . ILE A 1 79 ? 7.657 6.091 -9.243 1.00 83.62 79 ILE A C 1
ATOM 602 O O . ILE A 1 79 ? 8.512 6.973 -9.368 1.00 83.62 79 ILE A O 1
ATOM 606 N N . ALA A 1 80 ? 6.369 6.284 -9.521 1.00 88.00 80 ALA A N 1
ATOM 607 C CA . ALA A 1 80 ? 5.770 7.580 -9.797 1.00 88.00 80 ALA A CA 1
ATOM 608 C C . ALA A 1 80 ? 4.453 7.714 -9.020 1.00 88.00 80 ALA A C 1
ATOM 610 O O . ALA A 1 80 ? 3.608 6.825 -9.088 1.00 88.00 80 ALA A O 1
ATOM 611 N N . GLN A 1 81 ? 4.288 8.829 -8.305 1.00 89.69 81 GLN A N 1
ATOM 612 C CA . GLN A 1 81 ? 3.064 9.179 -7.585 1.00 89.69 81 GLN A CA 1
ATOM 613 C C . GLN A 1 81 ? 2.437 10.420 -8.223 1.00 89.69 81 GLN A C 1
ATOM 615 O O . GLN A 1 81 ? 3.151 11.362 -8.582 1.00 89.69 81 GLN A O 1
ATOM 620 N N . ARG A 1 82 ? 1.116 10.402 -8.405 1.00 90.69 82 ARG A N 1
ATOM 621 C CA . ARG A 1 82 ? 0.336 11.520 -8.937 1.00 90.69 82 ARG A CA 1
ATOM 622 C C . ARG A 1 82 ? -0.926 11.684 -8.114 1.00 90.69 82 ARG A C 1
ATOM 624 O O . ARG A 1 82 ? -1.620 10.698 -7.874 1.00 90.69 82 ARG A O 1
ATOM 631 N N . ASP A 1 83 ? -1.201 12.923 -7.738 1.00 90.19 83 ASP A N 1
ATOM 632 C CA . ASP A 1 83 ? -2.502 13.296 -7.211 1.00 90.19 83 ASP A CA 1
ATOM 633 C C . ASP A 1 83 ? -3.474 13.408 -8.385 1.00 90.19 83 ASP A C 1
ATOM 635 O O . ASP A 1 83 ? -3.141 13.943 -9.445 1.00 90.19 83 ASP A O 1
ATOM 639 N N . LEU A 1 84 ? -4.659 12.830 -8.215 1.00 88.31 84 LEU A N 1
ATOM 640 C CA . LEU A 1 84 ? -5.676 12.762 -9.253 1.00 88.31 84 LEU A CA 1
ATOM 641 C C . LEU A 1 84 ? -6.800 13.734 -8.911 1.00 88.31 84 LEU A C 1
ATOM 643 O O . LEU A 1 84 ? -7.435 13.608 -7.867 1.00 88.31 84 LEU A O 1
ATOM 647 N N . ASN A 1 85 ? -7.075 14.670 -9.817 1.00 85.62 85 ASN A N 1
ATOM 648 C CA . ASN A 1 85 ? -8.242 15.536 -9.698 1.00 85.62 85 ASN A CA 1
ATOM 649 C C . ASN A 1 85 ? -9.497 14.725 -10.034 1.00 85.62 85 ASN A C 1
ATOM 651 O O . ASN A 1 85 ? -9.723 14.368 -11.193 1.00 85.62 85 ASN A O 1
ATOM 655 N N . ILE A 1 86 ? -10.285 14.425 -9.007 1.00 87.06 86 ILE A N 1
ATOM 656 C CA . ILE A 1 86 ? -11.545 13.691 -9.114 1.00 87.06 86 ILE A CA 1
ATOM 657 C C . ILE A 1 86 ? -12.733 14.653 -9.043 1.00 87.06 86 ILE A C 1
ATOM 659 O O . ILE A 1 86 ? -12.663 15.689 -8.386 1.00 87.06 86 ILE A O 1
ATOM 663 N N . ALA A 1 87 ? -13.816 14.312 -9.734 1.00 85.38 87 ALA A N 1
ATOM 664 C CA . ALA A 1 87 ? -15.111 14.972 -9.599 1.00 85.38 87 ALA A CA 1
ATOM 665 C C . ALA A 1 87 ? -16.007 14.184 -8.633 1.00 85.38 87 ALA A C 1
ATOM 667 O O . ALA A 1 87 ? -15.800 12.982 -8.442 1.00 85.38 87 ALA A O 1
ATOM 668 N N . ASP A 1 88 ? -17.021 14.834 -8.064 1.00 82.75 88 ASP A N 1
ATOM 669 C CA . ASP A 1 88 ? -18.022 14.139 -7.255 1.00 82.75 88 ASP A CA 1
ATOM 670 C C . ASP A 1 88 ? -18.766 13.090 -8.092 1.00 82.75 88 ASP A C 1
ATOM 672 O O . ASP A 1 88 ? -19.191 13.336 -9.223 1.00 82.75 88 ASP A O 1
ATOM 676 N N . GLY A 1 89 ? -18.921 11.892 -7.527 1.00 83.75 89 GLY A N 1
ATOM 677 C CA . GLY A 1 89 ? -19.549 10.758 -8.199 1.00 83.75 89 GLY A CA 1
ATOM 678 C C . GLY A 1 89 ? -18.563 9.886 -8.983 1.00 83.75 89 GLY A C 1
ATOM 679 O O . GLY A 1 89 ? -17.538 9.442 -8.460 1.00 83.75 89 GLY A O 1
ATOM 680 N N . VAL A 1 90 ? -18.921 9.541 -10.221 1.00 85.25 90 VAL A N 1
ATOM 681 C CA . VAL A 1 90 ? -18.209 8.522 -11.008 1.00 85.25 90 VAL A CA 1
ATOM 682 C C . VAL A 1 90 ? -17.027 9.141 -11.749 1.00 85.25 90 VAL A C 1
ATOM 684 O O . VAL A 1 90 ? -17.194 10.035 -12.572 1.00 85.25 90 VAL A O 1
ATOM 687 N N . ASN A 1 91 ? -15.833 8.599 -11.511 1.00 89.94 91 ASN A N 1
ATOM 688 C CA . ASN A 1 91 ? -14.606 8.982 -12.205 1.00 89.94 91 ASN A CA 1
ATOM 689 C C . ASN A 1 91 ? -14.143 7.843 -13.110 1.00 89.94 91 ASN A C 1
ATOM 691 O O . ASN A 1 91 ? -14.171 6.676 -12.710 1.00 89.94 91 ASN A O 1
ATOM 695 N N . ARG A 1 92 ? -13.672 8.172 -14.318 1.00 91.06 92 ARG A N 1
ATOM 696 C CA . ARG A 1 92 ? -13.108 7.180 -15.241 1.00 91.06 92 ARG A CA 1
ATOM 697 C C . ARG A 1 92 ? -11.620 7.416 -15.421 1.00 91.06 92 ARG A C 1
ATOM 699 O O . ARG A 1 92 ? -11.216 8.454 -15.943 1.00 91.06 92 ARG A O 1
ATOM 706 N N . LEU A 1 93 ? -10.833 6.414 -15.041 1.00 91.69 93 LEU A N 1
ATOM 707 C CA . LEU A 1 93 ? -9.392 6.391 -15.226 1.00 91.69 93 LEU A CA 1
ATOM 708 C C . LEU A 1 93 ? -9.000 5.293 -16.215 1.00 91.69 93 LEU A C 1
ATOM 710 O O . LEU A 1 93 ? -9.374 4.133 -16.056 1.00 91.69 93 LEU A O 1
ATOM 714 N N . VAL A 1 94 ? -8.211 5.663 -17.218 1.00 93.06 94 VAL A N 1
ATOM 715 C CA . VAL A 1 94 ? -7.588 4.736 -18.168 1.00 93.06 94 VAL A CA 1
ATOM 716 C C . VAL A 1 94 ? -6.082 4.885 -18.047 1.00 93.06 94 VAL A C 1
ATOM 718 O O . VAL A 1 94 ? -5.585 6.005 -18.054 1.00 93.06 94 VAL A O 1
ATOM 721 N N . LEU A 1 95 ? -5.350 3.777 -17.946 1.00 92.75 95 LEU A N 1
ATOM 722 C CA . LEU A 1 95 ? -3.891 3.779 -17.873 1.00 92.75 95 LEU A CA 1
ATOM 723 C C . LEU A 1 95 ? -3.315 2.896 -18.978 1.00 92.75 95 LEU A C 1
ATOM 725 O O . LEU A 1 95 ? -3.734 1.755 -19.157 1.00 92.75 95 LEU A O 1
ATOM 729 N N . LYS A 1 96 ? -2.343 3.430 -19.716 1.00 93.75 96 LYS A N 1
ATOM 730 C CA . LYS A 1 96 ? -1.626 2.742 -20.788 1.00 93.75 96 LYS A CA 1
ATOM 731 C C . LYS A 1 96 ? -0.138 2.727 -20.467 1.00 93.75 96 LYS A C 1
ATOM 733 O O . LYS A 1 96 ? 0.497 3.780 -20.430 1.00 93.75 96 LYS A O 1
ATOM 738 N N . ASN A 1 97 ? 0.416 1.532 -20.273 1.00 92.25 97 ASN A N 1
ATOM 739 C CA . ASN A 1 97 ? 1.861 1.354 -20.255 1.00 92.25 97 ASN A CA 1
ATOM 740 C C . ASN A 1 97 ? 2.385 1.318 -21.691 1.00 92.25 97 ASN A C 1
ATOM 742 O O . ASN A 1 97 ? 1.872 0.566 -22.516 1.00 92.25 97 ASN A O 1
ATOM 746 N N . THR A 1 98 ? 3.378 2.145 -21.998 1.00 90.94 98 THR A N 1
ATOM 747 C CA . THR A 1 98 ? 3.966 2.222 -23.341 1.00 90.94 98 THR A CA 1
ATOM 748 C C . THR A 1 98 ? 5.410 1.727 -23.368 1.00 90.94 98 THR A C 1
ATOM 750 O O . THR A 1 98 ? 6.121 1.976 -24.339 1.00 90.94 98 THR A O 1
ATOM 753 N N . LYS A 1 99 ? 5.865 1.066 -22.301 1.00 86.44 99 LYS A N 1
ATOM 754 C CA . LYS A 1 99 ? 7.133 0.341 -22.261 1.00 86.44 99 LYS A CA 1
ATOM 755 C C . LYS A 1 99 ? 6.905 -1.152 -22.102 1.00 86.44 99 LYS A C 1
ATOM 757 O O . LYS A 1 99 ? 5.898 -1.588 -21.550 1.00 86.44 99 LYS A O 1
ATOM 762 N N . ASP A 1 100 ? 7.889 -1.915 -22.561 1.00 84.12 100 ASP A N 1
ATOM 763 C CA . ASP A 1 100 ? 7.939 -3.363 -22.388 1.00 84.12 100 ASP A CA 1
ATOM 764 C C . ASP A 1 100 ? 8.443 -3.720 -20.981 1.00 84.12 100 ASP A C 1
ATOM 766 O O . ASP A 1 100 ? 9.592 -4.100 -20.748 1.00 84.12 100 ASP A O 1
ATOM 770 N N . ASN A 1 101 ? 7.599 -3.454 -19.989 1.00 81.06 101 ASN A N 1
ATOM 771 C CA . ASN A 1 101 ? 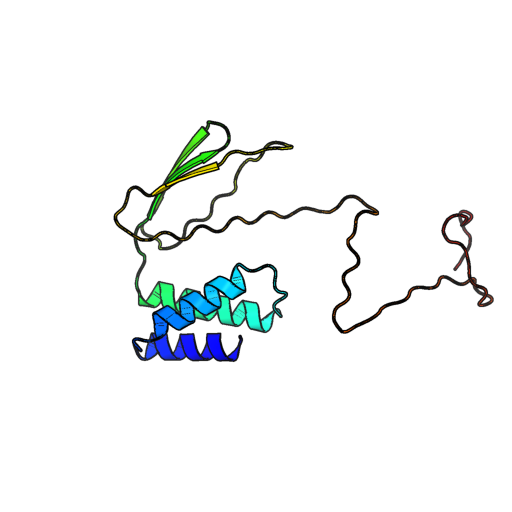7.834 -3.794 -18.595 1.00 81.06 101 ASN A CA 1
ATOM 772 C C . ASN A 1 101 ? 6.508 -4.029 -17.864 1.00 81.06 101 ASN A C 1
ATOM 774 O O . ASN A 1 101 ? 5.458 -3.523 -18.244 1.00 81.06 101 ASN A O 1
ATOM 778 N N . VAL A 1 102 ? 6.553 -4.779 -16.765 1.00 81.69 102 VAL A N 1
ATOM 779 C CA . VAL A 1 102 ? 5.381 -4.950 -15.897 1.00 81.69 102 VAL A CA 1
ATOM 780 C C . VAL A 1 102 ? 5.265 -3.741 -14.974 1.00 81.69 102 VAL A C 1
ATOM 782 O O . VAL A 1 102 ? 6.228 -3.393 -14.286 1.00 81.69 102 VAL A O 1
ATOM 785 N N . VAL A 1 103 ? 4.085 -3.121 -14.946 1.00 83.62 103 VAL A N 1
ATOM 786 C CA . VAL A 1 103 ? 3.772 -1.984 -14.075 1.00 83.62 103 VAL A CA 1
ATOM 787 C C . VAL A 1 103 ? 2.631 -2.368 -13.147 1.00 83.62 103 VAL A C 1
ATOM 789 O O . VAL A 1 103 ? 1.579 -2.818 -13.591 1.00 83.62 103 VAL A O 1
ATOM 792 N N . TYR A 1 104 ? 2.852 -2.164 -11.851 1.00 82.50 104 TYR A N 1
ATOM 793 C CA . TYR A 1 104 ? 1.839 -2.336 -10.818 1.00 82.50 104 TYR A CA 1
ATOM 794 C C . TYR A 1 104 ? 1.274 -0.967 -10.452 1.00 82.50 104 TYR A C 1
ATOM 796 O O . TYR A 1 104 ? 2.029 -0.021 -10.230 1.00 82.50 104 TYR A O 1
ATOM 804 N N . VAL A 1 105 ? -0.051 -0.868 -10.388 1.00 83.69 105 VAL A N 1
ATOM 805 C CA . VAL A 1 105 ? -0.760 0.382 -10.105 1.00 83.69 105 VAL A CA 1
ATOM 806 C C . VAL A 1 105 ? -1.525 0.229 -8.798 1.00 83.69 105 VAL A C 1
ATOM 808 O O . VAL A 1 105 ? -2.189 -0.784 -8.583 1.00 83.69 105 VAL A O 1
ATOM 811 N N . ARG A 1 106 ? -1.435 1.238 -7.927 1.00 84.31 106 ARG A N 1
ATOM 812 C CA . ARG A 1 106 ? -2.188 1.308 -6.673 1.00 84.31 106 ARG A CA 1
ATOM 813 C C . ARG A 1 106 ? -3.018 2.583 -6.650 1.00 84.31 106 ARG A C 1
ATOM 815 O O . ARG A 1 106 ? -2.473 3.667 -6.833 1.00 84.31 106 ARG A O 1
ATOM 822 N N . PHE A 1 107 ? -4.307 2.436 -6.365 1.00 83.25 107 PHE A N 1
ATOM 823 C CA . PHE A 1 107 ? -5.216 3.553 -6.133 1.00 83.25 107 PHE A CA 1
ATOM 824 C C . PHE A 1 107 ? -5.433 3.734 -4.639 1.00 83.25 107 PHE A C 1
ATOM 826 O O . PHE A 1 107 ? -5.716 2.772 -3.926 1.00 83.25 107 PHE A O 1
ATOM 833 N N . LEU A 1 108 ? -5.256 4.966 -4.175 1.00 82.69 108 LEU A N 1
ATOM 834 C CA . LEU A 1 108 ? -5.481 5.361 -2.795 1.00 82.69 108 LEU A CA 1
ATOM 835 C C . LEU A 1 108 ? -6.586 6.410 -2.794 1.00 82.69 108 LEU A C 1
ATOM 837 O O . LEU A 1 108 ? -6.441 7.450 -3.427 1.00 82.69 108 LEU A O 1
ATOM 841 N N . ASN A 1 109 ? -7.680 6.110 -2.101 1.00 80.38 109 ASN A N 1
ATOM 842 C CA . ASN A 1 109 ? -8.754 7.056 -1.841 1.00 80.38 109 ASN A CA 1
ATOM 843 C C . ASN A 1 109 ? -8.888 7.208 -0.326 1.00 80.38 109 ASN A C 1
ATOM 845 O O . ASN A 1 109 ? -8.938 6.208 0.392 1.00 80.38 109 ASN A O 1
ATOM 849 N N . SER A 1 110 ? -8.926 8.444 0.151 1.00 77.69 110 SER A N 1
ATOM 850 C CA . SER A 1 110 ? -9.130 8.768 1.555 1.00 77.69 110 SER A CA 1
ATOM 851 C C . SER A 1 110 ? -10.195 9.850 1.670 1.00 77.69 110 SER A C 1
ATOM 853 O O . SER A 1 110 ? -10.299 10.746 0.838 1.00 77.69 110 SER A O 1
ATOM 855 N N . GLY A 1 111 ? -11.010 9.756 2.713 1.00 75.81 111 GLY A N 1
ATOM 856 C CA . GLY A 1 111 ? -12.077 10.707 2.974 1.00 75.81 111 GLY A CA 1
ATOM 857 C C . GLY A 1 111 ? -12.589 10.557 4.396 1.00 75.81 111 GLY A C 1
ATOM 858 O O . GLY A 1 111 ? -12.393 9.520 5.033 1.00 75.81 111 GLY A O 1
ATOM 859 N N . LYS A 1 112 ? -13.236 11.606 4.900 1.00 74.00 112 LYS A N 1
ATOM 860 C CA . LYS A 1 112 ? -13.958 11.552 6.169 1.00 74.00 112 LYS A CA 1
ATOM 861 C C . LYS A 1 112 ? -15.384 11.087 5.887 1.00 74.00 112 LYS A C 1
ATOM 863 O O . LYS A 1 112 ? -16.047 11.647 5.016 1.00 74.00 112 LYS A O 1
ATOM 868 N N . LEU A 1 113 ? -15.849 10.070 6.608 1.00 66.12 113 LEU A N 1
ATOM 869 C CA . LEU A 1 113 ? -17.250 9.665 6.531 1.00 66.12 113 LEU A CA 1
ATOM 870 C C . LEU A 1 113 ? -18.152 10.797 7.061 1.00 66.12 113 LEU A C 1
ATOM 872 O O . LEU A 1 113 ? -17.743 11.522 7.973 1.00 66.12 113 LEU A O 1
ATOM 876 N N . PRO A 1 114 ? -19.368 10.965 6.511 1.00 68.38 114 PRO A N 1
ATOM 877 C CA . PRO A 1 114 ? -20.375 11.824 7.119 1.00 68.38 114 PRO A CA 1
ATOM 878 C C . PRO A 1 114 ? -20.658 11.374 8.555 1.00 68.38 114 PRO A C 1
ATOM 880 O O . PRO A 1 114 ? -20.661 10.174 8.832 1.00 68.38 114 PRO A O 1
ATOM 883 N N . LEU A 1 115 ? -20.931 12.336 9.437 1.00 73.75 115 LEU A N 1
ATOM 884 C CA . LEU A 1 115 ? -21.285 12.066 10.832 1.00 73.75 115 LEU A CA 1
ATOM 885 C C . LEU A 1 115 ? -22.475 11.094 10.904 1.00 73.75 115 LEU A C 1
ATOM 887 O O . LEU A 1 115 ? -23.466 11.278 10.193 1.00 73.75 115 LEU A O 1
ATOM 891 N N . GLY A 1 116 ? -22.373 10.069 11.750 1.00 69.06 116 GLY A N 1
ATOM 892 C CA . GLY A 1 116 ? -23.420 9.066 11.963 1.00 69.06 116 GLY A CA 1
ATOM 893 C C . GLY A 1 116 ? -23.442 7.929 10.935 1.00 69.06 116 GLY A C 1
ATOM 894 O O . GLY A 1 116 ? -24.334 7.084 10.988 1.00 69.06 116 GLY A O 1
ATOM 895 N N . LYS A 1 117 ? -22.494 7.893 9.987 1.00 65.75 117 LYS A N 1
ATOM 896 C CA . LYS A 1 117 ? -22.295 6.778 9.038 1.00 65.75 117 LYS A CA 1
ATOM 897 C C . LYS A 1 117 ? -21.013 5.991 9.309 1.00 65.75 117 LYS A C 1
ATOM 899 O O . LYS A 1 117 ? -20.545 5.258 8.436 1.00 65.75 117 LYS A O 1
ATOM 904 N N . GLU A 1 118 ? -20.412 6.158 10.481 1.00 71.12 118 GLU A N 1
ATOM 905 C CA . GLU A 1 118 ? -19.266 5.367 10.900 1.00 71.12 118 GLU A CA 1
ATOM 906 C C . GLU A 1 118 ? -19.653 3.882 10.959 1.00 71.12 118 GLU A C 1
ATOM 908 O O . GLU A 1 118 ? -20.657 3.497 11.557 1.00 71.12 118 GLU A O 1
ATOM 913 N N . LEU A 1 119 ? -18.861 3.029 10.311 1.00 64.94 119 LEU A N 1
ATOM 914 C CA . LEU A 1 119 ? -19.070 1.587 10.371 1.00 64.94 119 LEU A CA 1
ATOM 915 C C . LEU A 1 119 ? -18.520 1.070 11.702 1.00 64.94 119 LEU A C 1
ATOM 917 O O . LEU A 1 119 ? -17.333 1.229 11.986 1.00 64.94 119 LEU A O 1
ATOM 921 N N . ALA A 1 120 ? -19.373 0.440 12.509 1.00 68.12 120 ALA A N 1
ATOM 922 C CA . ALA A 1 120 ? -18.930 -0.255 13.709 1.00 68.12 120 ALA A CA 1
ATOM 923 C C . ALA A 1 120 ? -18.112 -1.490 13.300 1.00 68.12 120 ALA A C 1
ATOM 925 O O . ALA A 1 120 ? -18.643 -2.440 12.725 1.00 68.12 120 ALA A O 1
ATOM 926 N N . GLU A 1 121 ? -16.812 -1.475 13.586 1.00 66.81 121 GLU A N 1
ATOM 927 C CA . GLU A 1 121 ? -15.918 -2.600 13.335 1.00 66.81 121 GLU A CA 1
ATOM 928 C C . GLU A 1 121 ? -15.386 -3.144 14.664 1.00 66.81 121 GLU A C 1
ATOM 930 O O . GLU A 1 121 ? -14.752 -2.429 15.438 1.00 66.81 121 GLU A O 1
ATOM 935 N N . GLN A 1 122 ? -15.638 -4.428 14.928 1.00 65.06 122 GLN A N 1
ATOM 936 C CA . GLN A 1 122 ? -15.197 -5.114 16.139 1.00 65.06 122 GLN A CA 1
ATOM 937 C C . GLN A 1 122 ? -14.215 -6.229 15.770 1.00 65.06 122 GLN A C 1
ATOM 939 O O . GLN A 1 122 ? -14.567 -7.167 15.054 1.00 65.06 122 GLN A O 1
ATOM 944 N N . ARG A 1 123 ? -12.974 -6.162 16.267 1.00 63.72 123 ARG A N 1
ATOM 945 C CA . ARG A 1 123 ? -11.951 -7.199 16.035 1.00 63.72 123 ARG A CA 1
ATOM 946 C C . ARG A 1 123 ? -11.234 -7.563 17.328 1.00 63.72 123 ARG A C 1
ATOM 948 O O . ARG A 1 123 ? -10.242 -6.941 17.688 1.00 63.72 123 ARG A O 1
ATOM 955 N N . GLY A 1 124 ? -11.744 -8.571 18.036 1.00 71.75 124 GLY A N 1
ATOM 956 C CA . GLY A 1 124 ? -11.123 -9.085 19.267 1.00 71.75 124 GLY A CA 1
ATOM 957 C C . GLY A 1 124 ? -11.188 -8.144 20.479 1.00 71.75 124 GLY A C 1
ATOM 958 O O . GLY A 1 124 ? -10.702 -8.507 21.544 1.00 71.75 124 GLY A O 1
ATOM 959 N N . LEU A 1 125 ? -11.810 -6.971 20.337 1.00 76.81 125 LEU A N 1
ATOM 960 C CA . LEU A 1 125 ? -12.073 -6.007 21.400 1.00 76.81 125 LEU A CA 1
ATOM 961 C C . LEU A 1 125 ? -13.505 -5.500 21.241 1.00 76.81 125 LEU A C 1
ATOM 963 O O . LEU A 1 125 ? -13.853 -5.042 20.158 1.00 76.81 125 LEU A O 1
ATOM 967 N N . SER A 1 126 ? -14.313 -5.595 22.297 1.00 79.19 126 SER A N 1
ATOM 968 C CA . SER A 1 126 ? -15.653 -5.002 22.362 1.00 79.19 126 SER A CA 1
ATOM 969 C C . SER A 1 126 ? -15.605 -3.752 23.230 1.00 79.19 126 SER A C 1
ATOM 971 O O . SER A 1 126 ? -14.983 -3.765 24.293 1.00 79.19 126 SER A O 1
ATOM 973 N N . VAL A 1 127 ? -16.253 -2.682 22.777 1.00 79.56 127 VAL A N 1
ATOM 974 C CA . VAL A 1 127 ? -16.399 -1.435 23.529 1.00 79.56 127 VAL A CA 1
ATOM 975 C C . VAL A 1 127 ? -17.888 -1.144 23.639 1.00 79.56 127 VAL A C 1
ATOM 977 O O . VAL A 1 127 ? -18.591 -1.106 22.634 1.00 79.56 127 VAL A O 1
ATOM 980 N N . SER A 1 128 ? -18.360 -0.934 24.865 1.00 81.75 128 SER A N 1
ATOM 981 C CA . SER A 1 128 ? -19.716 -0.474 25.153 1.00 81.75 128 SER A CA 1
ATOM 982 C C . SER A 1 128 ? -19.621 0.877 25.842 1.00 81.75 128 SER A C 1
ATOM 984 O O . SER A 1 128 ? -18.886 1.018 26.818 1.00 81.75 128 SER A O 1
ATOM 986 N N . VAL A 1 129 ? -20.379 1.854 25.355 1.00 82.88 129 VAL A N 1
ATOM 987 C CA . VAL A 1 129 ? -20.484 3.183 25.966 1.00 82.88 129 VAL A CA 1
ATOM 988 C C . VAL A 1 129 ? -21.865 3.302 26.601 1.00 82.88 129 VAL A C 1
ATOM 990 O O . VAL A 1 129 ? -22.872 3.040 25.948 1.00 82.88 129 VAL A O 1
ATOM 993 N N . GLN A 1 130 ? -21.912 3.672 27.880 1.00 86.19 130 GLN A N 1
ATOM 994 C CA . GLN A 1 130 ? -23.136 4.069 28.575 1.00 86.19 130 GLN A CA 1
ATOM 995 C C . GLN A 1 130 ? -22.905 5.442 29.188 1.00 86.19 130 GLN A C 1
ATOM 997 O O . GLN A 1 130 ? -21.903 5.647 29.871 1.00 86.19 130 GLN A O 1
ATOM 1002 N N . TYR A 1 131 ? -23.838 6.355 28.954 1.00 85.94 131 TYR A N 1
ATOM 1003 C CA . TYR A 1 131 ? -23.834 7.683 29.552 1.00 85.94 131 TYR A CA 1
ATOM 1004 C C . TYR A 1 131 ? -24.645 7.645 30.841 1.00 85.94 131 TYR A C 1
ATOM 1006 O O . TYR A 1 131 ? -25.690 6.985 30.891 1.00 85.94 131 TYR A O 1
ATOM 1014 N N . LYS A 1 132 ? -24.165 8.323 31.882 1.00 87.50 132 LYS A N 1
ATOM 1015 C CA . LYS A 1 132 ? -24.820 8.374 33.189 1.00 87.50 132 LYS A CA 1
ATOM 1016 C C . LYS A 1 132 ? -24.888 9.811 33.684 1.00 87.50 132 LYS A C 1
ATOM 1018 O O . LYS A 1 132 ? -24.087 10.618 33.259 1.00 87.50 132 LYS A O 1
ATOM 1023 N N . ASP A 1 133 ? -25.834 10.132 34.553 1.00 85.69 133 ASP A N 1
ATOM 1024 C CA . ASP A 1 133 ? -25.810 11.400 35.280 1.00 85.69 133 ASP A CA 1
ATOM 1025 C C . ASP A 1 133 ? -24.779 11.351 36.425 1.00 85.69 133 ASP A C 1
ATOM 1027 O O . ASP A 1 133 ? -24.203 10.303 36.741 1.00 85.69 133 ASP A O 1
ATOM 1031 N N . LEU A 1 134 ? -24.576 12.488 37.097 1.00 85.31 134 LEU A N 1
ATOM 1032 C CA . LEU A 1 134 ? -23.709 12.586 38.280 1.00 85.31 134 LEU A CA 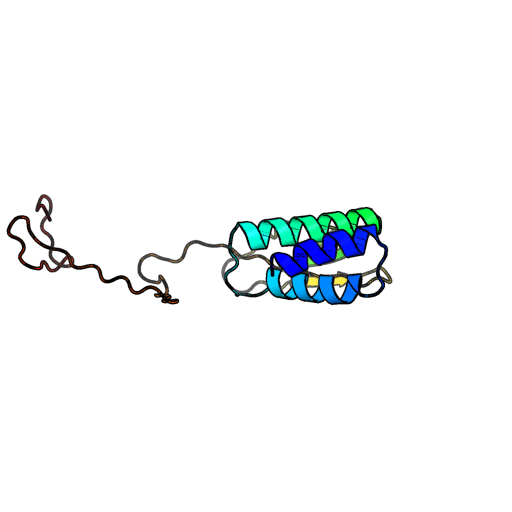1
ATOM 1033 C C . LEU A 1 134 ? -24.167 11.687 39.447 1.00 85.31 134 LEU A C 1
ATOM 1035 O O . LEU A 1 134 ? -23.399 11.444 40.376 1.00 85.31 134 LEU A O 1
ATOM 1039 N N . GLN A 1 135 ? -25.410 11.198 39.417 1.00 86.75 135 GLN A N 1
ATOM 1040 C CA . GLN A 1 135 ? -25.983 10.280 40.399 1.00 86.75 135 GLN A CA 1
ATOM 1041 C C . GLN A 1 135 ? -25.839 8.799 39.984 1.00 86.75 135 GLN A C 1
ATOM 1043 O O . GLN A 1 135 ? -26.181 7.909 40.762 1.00 86.75 135 GLN A O 1
ATOM 1048 N N . GLY A 1 136 ? -25.283 8.515 38.801 1.00 83.44 136 GLY A N 1
ATOM 1049 C CA . GLY A 1 136 ? -25.031 7.174 38.279 1.00 83.44 136 GLY A CA 1
ATOM 1050 C C . GLY A 1 136 ? -26.197 6.531 37.515 1.00 83.44 136 GLY A C 1
ATOM 1051 O O . GLY A 1 136 ? -26.070 5.364 37.119 1.00 83.44 136 GLY A O 1
ATOM 1052 N N . ASN A 1 137 ? -27.298 7.250 37.274 1.00 87.69 137 ASN A N 1
ATOM 1053 C CA . ASN A 1 137 ? -28.428 6.761 36.480 1.00 87.69 137 ASN A CA 1
ATOM 1054 C C . ASN A 1 137 ? -28.122 6.885 34.990 1.00 87.69 137 ASN A C 1
ATOM 1056 O O . ASN A 1 137 ? -27.548 7.876 34.555 1.00 87.69 137 ASN A O 1
ATOM 1060 N N . THR A 1 138 ? -28.523 5.902 34.184 1.00 87.44 138 THR A N 1
ATOM 1061 C CA . THR A 1 138 ? -28.340 5.953 32.727 1.00 87.44 138 THR A CA 1
ATOM 1062 C C . THR A 1 138 ? -29.140 7.099 32.111 1.00 87.44 138 THR A C 1
ATOM 1064 O O . THR A 1 138 ? -30.330 7.239 32.394 1.00 87.44 138 THR A O 1
ATOM 1067 N N . ILE A 1 139 ? -28.509 7.869 31.224 1.00 85.94 139 ILE A N 1
ATOM 1068 C CA . ILE A 1 139 ? -29.157 8.978 30.517 1.00 85.94 139 ILE A CA 1
ATOM 1069 C C . ILE A 1 139 ? -29.328 8.690 29.024 1.00 85.94 139 ILE A C 1
ATOM 1071 O O . ILE A 1 139 ? -28.495 8.043 28.386 1.00 85.94 139 ILE A O 1
ATOM 1075 N N . ASP A 1 140 ? -30.415 9.211 28.459 1.00 83.50 140 ASP A N 1
ATOM 1076 C CA . ASP A 1 140 ? -30.664 9.224 27.020 1.00 83.50 140 ASP A CA 1
ATOM 1077 C C . ASP A 1 140 ? -30.048 10.488 26.405 1.00 83.50 140 ASP A C 1
ATOM 1079 O O . ASP A 1 140 ? -30.596 11.589 26.513 1.00 83.50 140 ASP A O 1
ATOM 1083 N N . ILE A 1 141 ? -28.903 10.324 25.740 1.00 80.00 141 ILE A N 1
ATOM 1084 C CA . ILE A 1 141 ? -28.167 11.431 25.114 1.00 80.00 141 ILE A CA 1
ATOM 1085 C C . ILE A 1 141 ? -28.933 12.125 23.979 1.00 80.00 141 ILE A C 1
ATOM 1087 O O . ILE A 1 141 ? -28.561 13.230 23.593 1.00 80.00 141 ILE A O 1
ATOM 1091 N N . SER A 1 142 ? -30.014 11.528 23.458 1.00 81.38 142 SER A N 1
ATOM 1092 C CA . SER A 1 142 ? -30.866 12.179 22.453 1.00 81.38 142 SER A CA 1
ATOM 1093 C C . SER A 1 142 ? -31.745 13.296 23.032 1.00 81.38 142 SER A C 1
ATOM 1095 O O . SER A 1 142 ? -32.321 14.075 22.273 1.00 81.38 142 SER A O 1
ATOM 1097 N N . LYS A 1 143 ? -31.837 13.393 24.367 1.00 81.88 143 LYS A N 1
ATOM 1098 C CA . LYS A 1 143 ? -32.698 14.339 25.100 1.00 81.88 143 LYS A CA 1
ATOM 1099 C C . LYS A 1 143 ? -31.935 15.198 26.115 1.00 81.88 143 LYS A C 1
ATOM 1101 O O . LYS A 1 143 ? -32.543 15.732 27.040 1.00 81.88 143 LYS A O 1
ATOM 1106 N N . LEU A 1 144 ? -30.617 15.325 25.960 1.00 80.75 144 LEU A N 1
ATOM 1107 C CA . LEU A 1 144 ? -29.775 16.138 26.841 1.00 80.75 144 LEU A CA 1
ATOM 1108 C C . LEU A 1 144 ? -30.192 17.615 26.815 1.00 80.75 144 LEU A C 1
ATOM 1110 O O . LEU A 1 144 ? -30.282 18.227 25.748 1.00 80.75 144 LEU A O 1
ATOM 1114 N N . MET A 1 145 ? -30.412 18.199 27.995 1.00 80.06 145 MET A N 1
ATOM 1115 C CA . MET A 1 145 ? -30.640 19.637 28.128 1.00 80.06 145 MET A CA 1
ATOM 1116 C C . MET A 1 145 ? -29.311 20.395 28.071 1.00 80.06 145 MET A C 1
ATOM 1118 O O . MET A 1 145 ? -28.289 19.943 28.587 1.00 80.06 145 MET A O 1
ATOM 1122 N N . GLN A 1 146 ? -29.313 21.577 27.457 1.00 75.31 146 GLN A N 1
ATOM 1123 C CA . GLN A 1 146 ? -28.120 22.418 27.399 1.00 75.31 146 GLN A CA 1
ATOM 1124 C C . GLN A 1 146 ? -27.691 22.833 28.818 1.00 75.31 146 GLN A C 1
ATOM 1126 O O . GLN A 1 146 ? -28.480 23.416 29.556 1.00 75.31 146 GLN A O 1
ATOM 1131 N N . GLY A 1 147 ? -26.440 22.536 29.185 1.00 79.00 147 GLY A N 1
ATOM 1132 C CA . GLY A 1 147 ? -25.899 22.799 30.526 1.00 79.00 147 GLY A CA 1
ATOM 1133 C C . GLY A 1 147 ? -26.139 21.685 31.553 1.00 79.00 147 GLY A C 1
ATOM 1134 O O . GLY A 1 147 ? -25.848 21.890 32.726 1.00 79.00 147 GLY A O 1
ATOM 1135 N N . GLN A 1 148 ? -26.672 20.531 31.140 1.00 75.44 148 GLN A N 1
ATOM 1136 C CA . GLN A 1 148 ? -26.793 19.346 31.988 1.00 75.44 148 GLN A CA 1
ATOM 1137 C C . GLN A 1 148 ? -25.487 18.536 31.982 1.00 75.44 148 GLN A C 1
ATOM 1139 O O . GLN A 1 148 ? -25.023 18.126 30.917 1.00 75.44 148 GLN A O 1
ATOM 1144 N N . ASP A 1 149 ? -24.935 18.284 33.169 1.00 69.81 149 ASP A N 1
ATOM 1145 C CA . ASP A 1 149 ? -23.735 17.461 33.363 1.00 69.81 149 ASP A CA 1
ATOM 1146 C C . ASP A 1 149 ? -24.050 15.952 33.285 1.00 69.81 149 ASP A C 1
ATOM 1148 O O . ASP A 1 149 ? -25.134 15.512 33.689 1.00 69.81 149 ASP A O 1
ATOM 1152 N N . PHE A 1 150 ? -23.093 15.168 32.773 1.00 74.81 150 PHE A N 1
ATOM 1153 C CA . PHE A 1 150 ? -23.140 13.712 32.584 1.00 74.81 150 PHE A CA 1
ATOM 1154 C C . PHE A 1 150 ? -21.735 13.086 32.539 1.00 74.81 150 PHE A C 1
ATOM 1156 O O . PHE A 1 150 ? -20.758 13.856 32.401 1.00 74.81 150 PHE A O 1
#